Protein AF-A0A258H3V4-F1 (afdb_monomer)

Foldseek 3Di:
DDLVVLLPPVVVVVVLVVVLDPPPPPDDPPVLVVQLVVLLVVLVVVLVVQVVVLVVVVVVVVVVLVVQLPDDDPDPVVSVVSPVVSVVVVVVCVVVSVVSNVVSVVVSLVSSLVSLVVSDDPPCPPVNVSVVVSSVVVVSSD

Radius of gyration: 22.15 Å; Cα contacts (8 Å, |Δi|>4): 47; chains: 1; bounding box: 48×32×68 Å

pLDDT: mean 72.15, std 18.41, range [33.69, 96.44]

Sequence (142 aa):
MNPMTDMFDFNKSFEQFSKMMPDFANATPLKAFTDMQAKYREVAVEALNKNVELTTAWMRDAAKDATTLMTAETQPTAYAKKAGELAQATMQDIPARLMAYAEVAKKAQTQMIDTVVALAPKAVEEATEATTKAVKAAKKAA

Solvent-accessible surface area (backbone atoms only — not comparable to full-atom values): 8121 Å² total; per-residue (Å²): 132,65,57,76,64,53,51,70,40,61,68,62,53,48,55,52,49,65,72,54,58,72,80,64,91,81,66,79,59,71,62,61,56,50,52,51,51,53,48,49,52,51,41,50,52,52,40,48,53,51,52,52,52,53,52,51,52,51,54,52,49,53,52,51,52,51,51,59,67,68,54,88,60,98,44,73,67,58,46,54,49,52,55,49,53,49,52,52,51,52,64,64,43,49,62,57,56,52,48,54,56,51,48,45,53,50,50,42,53,49,56,51,50,56,46,48,63,68,68,41,59,100,84,45,66,69,63,48,49,53,51,51,50,40,53,54,50,57,62,72,44,83

Structure (mmCIF, N/CA/C/O backbone):
data_AF-A0A258H3V4-F1
#
_entry.id   AF-A0A258H3V4-F1
#
loop_
_atom_site.group_PDB
_atom_site.id
_atom_site.type_symbol
_atom_site.label_atom_id
_atom_site.label_alt_id
_atom_site.label_comp_id
_atom_site.label_asym_id
_atom_site.label_entity_id
_atom_site.label_seq_id
_atom_site.pdbx_PDB_ins_code
_atom_site.Cartn_x
_atom_site.Cartn_y
_atom_site.Cartn_z
_atom_site.occupancy
_atom_site.B_iso_or_equiv
_atom_site.auth_seq_id
_atom_site.auth_comp_id
_atom_site.auth_asym_id
_atom_site.auth_atom_id
_atom_site.pdbx_PDB_model_num
ATOM 1 N N . MET A 1 1 ? -1.847 22.260 -8.021 1.00 41.12 1 MET A N 1
ATOM 2 C CA . MET A 1 1 ? -2.731 21.207 -8.568 1.00 41.12 1 MET A CA 1
ATOM 3 C C . MET A 1 1 ? -2.702 20.050 -7.590 1.00 41.12 1 MET A C 1
ATOM 5 O O . MET A 1 1 ? -1.626 19.761 -7.081 1.00 41.12 1 MET A O 1
ATOM 9 N N . ASN A 1 2 ? -3.866 19.510 -7.228 1.00 39.25 2 ASN A N 1
ATOM 10 C CA . ASN A 1 2 ? -3.979 18.472 -6.206 1.00 39.25 2 ASN A CA 1
ATOM 11 C C . ASN A 1 2 ? -3.713 17.108 -6.876 1.00 39.25 2 ASN A C 1
ATOM 13 O O . ASN A 1 2 ? -4.500 16.730 -7.741 1.00 39.25 2 ASN A O 1
ATOM 17 N N . PRO A 1 3 ? -2.626 16.392 -6.540 1.00 52.88 3 PRO A N 1
ATOM 18 C CA . PRO A 1 3 ? -2.218 15.174 -7.253 1.00 52.88 3 PRO A CA 1
ATOM 19 C C . PRO A 1 3 ? -3.286 14.068 -7.221 1.00 52.88 3 PRO A C 1
ATOM 21 O O . PRO A 1 3 ? -3.407 13.302 -8.168 1.00 52.88 3 PRO A O 1
ATOM 24 N N . MET A 1 4 ? -4.146 14.054 -6.195 1.00 39.22 4 MET A N 1
ATOM 25 C CA . MET A 1 4 ? -5.255 13.101 -6.086 1.00 39.22 4 MET A CA 1
ATOM 26 C C . MET A 1 4 ? -6.317 13.230 -7.187 1.00 39.22 4 MET A C 1
ATOM 28 O O . MET A 1 4 ? -6.922 12.226 -7.535 1.00 39.22 4 MET A O 1
ATOM 32 N N . THR A 1 5 ? -6.585 14.422 -7.730 1.00 51.28 5 THR A N 1
ATOM 33 C CA . THR A 1 5 ? -7.618 14.588 -8.773 1.00 51.28 5 THR A CA 1
ATOM 34 C C . THR A 1 5 ? -7.113 14.217 -10.163 1.00 51.28 5 THR A C 1
ATOM 36 O O . THR A 1 5 ? -7.892 13.733 -10.977 1.00 51.28 5 THR A O 1
ATOM 39 N N . ASP A 1 6 ? -5.820 14.409 -10.431 1.00 52.94 6 ASP A N 1
ATOM 40 C CA . ASP A 1 6 ? -5.206 14.015 -11.704 1.00 52.94 6 ASP A CA 1
ATOM 41 C C . ASP A 1 6 ? -5.089 12.478 -11.833 1.00 52.94 6 ASP A C 1
ATOM 43 O O . ASP A 1 6 ? -5.164 11.962 -12.946 1.00 52.94 6 ASP A O 1
ATOM 47 N N . MET A 1 7 ? -5.010 11.747 -10.709 1.00 42.81 7 MET A N 1
ATOM 48 C CA . MET A 1 7 ? -4.946 10.275 -10.649 1.00 42.81 7 MET A CA 1
ATOM 49 C C . MET A 1 7 ? -6.200 9.563 -11.201 1.00 42.81 7 MET A C 1
ATOM 51 O O . MET A 1 7 ? -6.119 8.412 -11.627 1.00 42.81 7 MET A O 1
ATOM 55 N N . PHE A 1 8 ? -7.362 10.230 -11.201 1.00 47.34 8 PHE A N 1
ATOM 56 C CA . PHE A 1 8 ? -8.647 9.651 -11.628 1.00 47.34 8 PHE A CA 1
ATOM 57 C C . PHE A 1 8 ? -9.150 10.170 -12.989 1.00 47.34 8 PHE A C 1
ATOM 59 O O . PHE A 1 8 ? -10.201 9.726 -13.456 1.00 47.34 8 PHE A O 1
ATOM 66 N N . ASP A 1 9 ? -8.425 11.081 -13.651 1.00 61.28 9 ASP A N 1
ATOM 67 C CA . ASP A 1 9 ? -8.811 11.612 -14.967 1.00 61.28 9 ASP A CA 1
ATOM 68 C C . ASP A 1 9 ? -8.368 10.671 -16.099 1.00 61.28 9 ASP A C 1
ATOM 70 O O . ASP A 1 9 ? -7.349 10.853 -16.770 1.00 61.28 9 ASP A O 1
ATOM 74 N N . PHE A 1 10 ? -9.179 9.635 -16.301 1.00 52.84 10 PHE A N 1
ATOM 75 C CA . PHE A 1 10 ? -8.916 8.546 -17.237 1.00 52.84 10 PHE A CA 1
ATOM 76 C C . PHE A 1 10 ? -8.747 9.015 -18.693 1.00 52.84 10 PHE A C 1
ATOM 78 O O . PHE A 1 10 ? -7.948 8.443 -19.434 1.00 52.84 10 PHE A O 1
ATOM 85 N N . ASN A 1 11 ? -9.450 10.079 -19.105 1.00 55.38 11 ASN A N 1
ATOM 86 C CA . ASN A 1 11 ? -9.338 10.634 -20.459 1.00 55.38 11 ASN A CA 1
ATOM 87 C C . A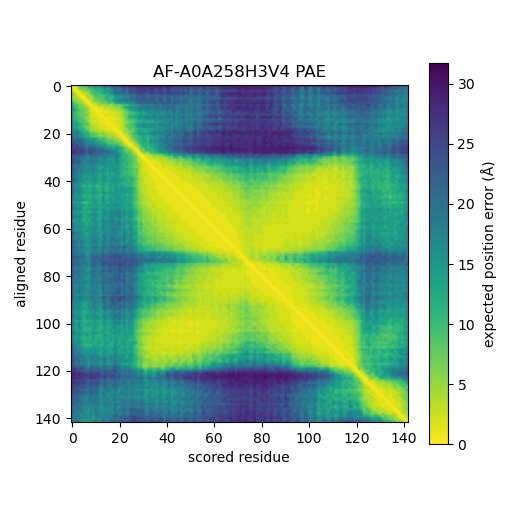SN A 1 11 ? -7.973 11.289 -20.677 1.00 55.38 11 ASN A C 1
ATOM 89 O O . ASN A 1 11 ? -7.320 11.057 -21.696 1.00 55.38 11 ASN A O 1
ATOM 93 N N . LYS A 1 12 ? -7.503 12.056 -19.693 1.00 62.06 12 LYS A N 1
ATOM 94 C CA . LYS A 1 12 ? -6.184 12.689 -19.730 1.00 62.06 12 LYS A CA 1
ATOM 95 C C . LYS A 1 12 ? -5.059 11.655 -19.656 1.00 62.06 12 LYS A C 1
ATOM 97 O O . LYS A 1 12 ? -4.079 11.769 -20.395 1.00 62.06 12 LYS A O 1
ATOM 102 N N . SER A 1 13 ? -5.212 10.615 -18.833 1.00 56.28 13 SER A N 1
ATOM 103 C CA . SER A 1 13 ? -4.279 9.481 -18.789 1.00 56.28 13 SER A CA 1
ATOM 104 C C . SER A 1 13 ? -4.218 8.738 -20.128 1.00 56.28 13 SER A C 1
ATOM 106 O O . SER A 1 13 ? -3.129 8.388 -20.583 1.00 56.28 13 SER A O 1
ATOM 108 N N . PHE A 1 14 ? -5.359 8.545 -20.796 1.00 53.47 14 PHE A N 1
ATOM 109 C CA . PHE A 1 14 ? -5.437 7.871 -22.093 1.00 53.47 14 PHE A CA 1
ATOM 110 C C . PHE A 1 14 ? -4.791 8.685 -23.224 1.00 53.47 14 PHE A C 1
ATOM 112 O O . PHE A 1 14 ? -3.990 8.148 -23.990 1.00 53.47 14 PHE A O 1
ATOM 119 N N . GLU A 1 15 ? -5.053 9.993 -23.301 1.00 62.97 15 GLU A N 1
ATOM 120 C CA . GLU A 1 15 ? -4.398 10.870 -24.282 1.00 62.97 15 GLU A CA 1
ATOM 121 C C . GLU A 1 15 ? -2.877 10.923 -24.095 1.00 62.97 15 GLU A C 1
ATOM 123 O O . GLU A 1 15 ? -2.118 10.903 -25.069 1.00 62.97 15 GLU A O 1
ATOM 128 N N . GLN A 1 16 ? -2.412 10.984 -22.844 1.00 55.88 16 GLN A N 1
ATOM 129 C CA . GLN A 1 16 ? -0.983 10.967 -22.538 1.00 55.88 16 GLN A CA 1
ATOM 130 C C . GLN A 1 16 ? -0.343 9.623 -22.888 1.00 55.88 16 GLN A C 1
ATOM 132 O O . GLN A 1 16 ? 0.752 9.605 -23.447 1.00 55.88 16 GLN A O 1
ATOM 137 N N . PHE A 1 17 ? -1.029 8.510 -22.620 1.00 53.69 17 PHE A N 1
ATOM 138 C CA . PHE A 1 17 ? -0.579 7.172 -22.997 1.00 53.69 17 PHE A CA 1
ATOM 139 C C . PHE A 1 17 ? -0.476 7.010 -24.520 1.00 53.69 17 PHE A C 1
ATOM 141 O O . PHE A 1 17 ? 0.543 6.538 -25.020 1.00 53.69 17 PHE A O 1
ATOM 148 N N . SER A 1 18 ? -1.474 7.486 -25.270 1.00 59.78 18 SER A N 1
ATOM 149 C CA . SER A 1 18 ? -1.464 7.435 -26.736 1.00 59.78 18 SER A CA 1
ATOM 150 C C . SER A 1 18 ? -0.328 8.259 -27.347 1.00 59.78 18 SER A C 1
ATOM 152 O O . SER A 1 18 ? 0.233 7.852 -28.359 1.00 59.78 18 SER A O 1
ATOM 154 N N . LYS A 1 19 ? 0.032 9.397 -26.741 1.00 57.41 19 LYS A N 1
ATOM 155 C CA . LYS A 1 19 ? 1.182 10.221 -27.163 1.00 57.41 19 LYS A CA 1
ATOM 156 C C . LYS A 1 19 ? 2.532 9.637 -26.746 1.00 57.41 19 LYS A C 1
ATOM 158 O O . LYS A 1 19 ? 3.555 10.020 -27.303 1.00 57.41 19 LYS A O 1
ATOM 163 N N . MET A 1 20 ? 2.540 8.755 -25.750 1.00 51.03 20 MET A N 1
ATOM 164 C CA . MET A 1 20 ? 3.739 8.091 -25.244 1.00 51.03 20 MET A CA 1
ATOM 165 C C . MET A 1 20 ? 4.058 6.782 -25.951 1.00 51.03 20 MET A C 1
ATOM 167 O O . MET A 1 20 ? 5.158 6.278 -25.739 1.00 51.03 20 MET A O 1
ATOM 171 N N . MET A 1 21 ? 3.142 6.222 -26.747 1.00 46.41 21 MET A N 1
ATOM 172 C CA . MET A 1 21 ? 3.437 5.013 -27.508 1.00 46.41 21 MET A CA 1
ATOM 173 C C . MET A 1 21 ? 4.463 5.336 -28.603 1.00 46.41 21 MET A C 1
ATOM 175 O O . MET A 1 21 ? 4.155 6.115 -29.505 1.00 46.41 21 MET A O 1
ATOM 179 N N . PRO A 1 22 ? 5.679 4.761 -28.537 1.00 52.75 22 PRO A N 1
ATOM 180 C CA . PRO A 1 22 ? 6.646 4.873 -29.618 1.00 52.75 22 PRO A CA 1
ATOM 181 C C . PRO A 1 22 ? 6.051 4.341 -30.924 1.00 52.75 22 PRO A C 1
ATOM 183 O O . PRO A 1 22 ? 5.300 3.364 -30.910 1.00 52.75 22 PRO A O 1
ATOM 186 N N . ASP A 1 23 ? 6.422 4.942 -32.054 1.00 54.81 23 ASP A N 1
ATOM 1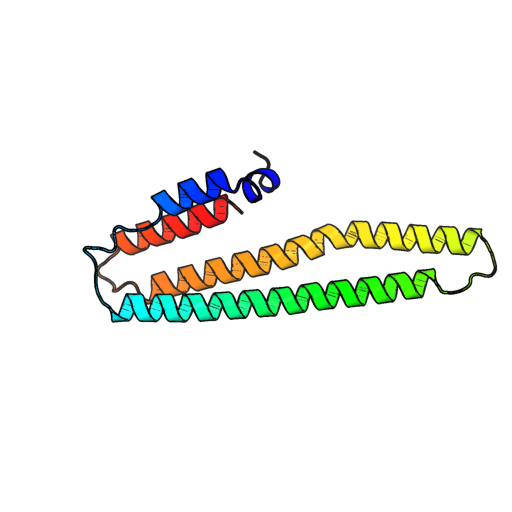87 C CA . ASP A 1 23 ? 6.114 4.389 -33.373 1.00 54.81 23 ASP A CA 1
ATOM 188 C C . ASP A 1 23 ? 6.951 3.117 -33.603 1.00 54.81 23 ASP A C 1
ATOM 190 O O . ASP A 1 23 ? 8.077 3.137 -34.106 1.00 54.81 23 ASP A O 1
ATOM 194 N N . PHE A 1 24 ? 6.410 1.9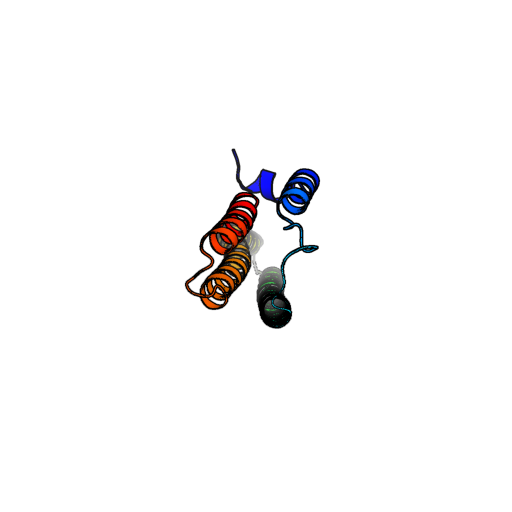91 -33.135 1.00 48.31 24 PHE A N 1
ATOM 195 C CA . PHE A 1 24 ? 7.065 0.683 -33.129 1.00 48.31 24 PHE A CA 1
ATOM 196 C C . PHE A 1 24 ? 7.253 0.078 -34.526 1.00 48.31 24 PHE A C 1
ATOM 198 O O . PHE A 1 24 ? 7.899 -0.962 -34.642 1.00 48.31 24 PHE A O 1
ATOM 205 N N . ALA A 1 25 ? 6.731 0.705 -35.584 1.00 48.81 25 ALA A N 1
ATOM 206 C CA . ALA A 1 25 ? 6.837 0.184 -36.943 1.00 48.81 25 ALA A CA 1
ATOM 207 C C . ALA A 1 25 ? 8.285 0.153 -37.477 1.00 48.81 25 ALA A C 1
ATOM 209 O O . ALA A 1 25 ? 8.576 -0.641 -38.368 1.00 48.81 25 ALA A O 1
ATOM 210 N N . ASN A 1 26 ? 9.199 0.963 -36.919 1.00 53.56 26 ASN A N 1
ATOM 211 C CA . ASN A 1 26 ? 10.560 1.141 -37.451 1.00 53.56 26 ASN A CA 1
ATOM 212 C C . ASN A 1 26 ? 11.711 0.714 -36.523 1.00 53.56 26 ASN A C 1
ATOM 214 O O . ASN A 1 26 ? 12.874 0.842 -36.904 1.00 53.56 26 ASN A O 1
ATOM 218 N N . ALA A 1 27 ? 11.443 0.199 -35.321 1.00 50.38 27 ALA A N 1
ATOM 219 C CA . ALA A 1 27 ? 12.498 -0.155 -34.371 1.00 50.38 27 ALA A CA 1
ATOM 220 C C . ALA A 1 27 ? 12.472 -1.646 -34.046 1.00 50.38 27 ALA A C 1
ATOM 222 O O . ALA A 1 27 ? 11.462 -2.184 -33.599 1.00 50.38 27 ALA A O 1
ATOM 223 N N . THR A 1 28 ? 13.596 -2.339 -34.213 1.00 56.97 28 THR A N 1
ATOM 224 C CA . THR A 1 28 ? 13.738 -3.689 -33.666 1.00 56.97 28 THR A CA 1
ATOM 225 C C . THR A 1 28 ? 15.174 -3.943 -33.220 1.00 56.97 28 THR A C 1
ATOM 227 O O . THR A 1 28 ? 16.118 -3.790 -33.990 1.00 56.97 28 THR A O 1
ATOM 230 N N . PRO A 1 29 ? 15.332 -4.370 -31.959 1.00 58.59 29 PRO A N 1
ATOM 231 C CA . PRO A 1 29 ? 15.769 -5.738 -31.707 1.00 58.59 29 PRO A CA 1
ATOM 232 C C . PRO A 1 29 ? 14.630 -6.510 -31.030 1.00 58.59 29 PRO A C 1
ATOM 234 O O . PRO A 1 29 ? 14.251 -6.209 -29.899 1.00 58.59 29 PRO A O 1
ATOM 237 N N . LEU A 1 30 ? 14.095 -7.534 -31.703 1.00 59.03 30 LEU A N 1
ATOM 238 C CA . LEU A 1 30 ? 12.912 -8.306 -31.287 1.00 59.03 30 LEU A CA 1
ATOM 239 C C . LEU A 1 30 ? 13.110 -8.878 -29.881 1.00 59.03 30 LEU A C 1
ATOM 241 O O . LEU A 1 30 ? 12.165 -8.983 -29.104 1.00 59.03 30 LEU A O 1
ATOM 245 N N . LYS A 1 31 ? 14.367 -9.175 -29.537 1.00 58.16 31 LYS A N 1
ATOM 246 C CA . LYS A 1 31 ? 14.791 -9.640 -28.222 1.00 58.16 31 LYS A CA 1
ATOM 247 C C . LYS A 1 31 ? 14.631 -8.583 -27.123 1.00 58.16 31 LYS A C 1
ATOM 249 O O . LYS A 1 31 ? 14.031 -8.902 -26.111 1.00 58.16 31 LYS A O 1
ATOM 254 N N . ALA A 1 32 ? 15.080 -7.339 -27.3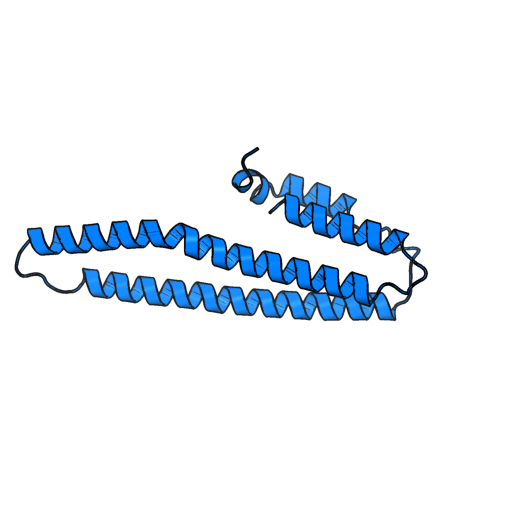14 1.00 62.47 32 ALA A N 1
ATOM 255 C CA . ALA A 1 32 ? 14.914 -6.280 -26.308 1.00 62.47 32 ALA A CA 1
ATOM 256 C C . ALA A 1 32 ? 13.429 -5.970 -26.053 1.00 62.47 32 ALA A C 1
ATOM 258 O O . ALA A 1 32 ? 13.014 -5.770 -24.914 1.00 62.47 32 ALA A O 1
ATOM 259 N N . PHE A 1 33 ? 12.610 -6.014 -27.108 1.00 64.62 33 PHE A N 1
ATOM 260 C CA . PHE A 1 33 ? 11.158 -5.888 -26.996 1.00 64.62 33 PHE A CA 1
ATOM 261 C C . PHE A 1 33 ? 10.524 -7.075 -26.254 1.00 64.62 33 PHE A C 1
ATOM 263 O O . PHE A 1 33 ? 9.700 -6.879 -25.362 1.00 64.62 33 PHE A O 1
ATOM 270 N N . THR A 1 34 ? 10.943 -8.302 -26.572 1.00 68.56 34 THR A N 1
ATOM 271 C CA . THR A 1 34 ? 10.476 -9.520 -25.890 1.00 68.56 34 THR A CA 1
ATOM 272 C C . THR A 1 34 ? 10.882 -9.526 -24.413 1.00 68.56 34 THR A C 1
ATOM 274 O O . THR A 1 34 ? 10.058 -9.854 -23.559 1.00 68.56 34 THR A O 1
ATOM 277 N N . ASP A 1 35 ? 12.108 -9.102 -24.101 1.00 68.62 35 ASP A N 1
ATOM 278 C CA . ASP A 1 35 ? 12.652 -9.014 -22.743 1.00 68.62 35 ASP A CA 1
ATOM 279 C C . ASP A 1 35 ? 11.918 -7.929 -21.931 1.00 68.62 35 ASP A C 1
ATOM 281 O O . ASP A 1 35 ? 11.504 -8.173 -20.797 1.00 68.62 35 ASP A O 1
ATOM 285 N N . MET A 1 36 ? 11.647 -6.762 -22.529 1.00 69.81 36 MET A N 1
ATOM 286 C CA . MET A 1 36 ? 10.843 -5.702 -21.908 1.00 69.81 36 MET A CA 1
ATOM 287 C C . MET A 1 36 ? 9.395 -6.150 -21.662 1.00 69.81 36 MET A C 1
ATOM 289 O O . MET A 1 36 ? 8.846 -5.883 -20.596 1.00 69.81 36 MET A O 1
ATOM 293 N N . GLN A 1 37 ? 8.773 -6.875 -22.599 1.00 73.38 37 GLN A N 1
ATOM 294 C CA . GLN A 1 37 ? 7.445 -7.455 -22.381 1.00 73.38 37 GLN A CA 1
ATOM 295 C C . GLN A 1 37 ? 7.438 -8.514 -21.273 1.00 73.38 37 GLN A C 1
ATOM 297 O O . GLN A 1 37 ? 6.499 -8.568 -20.477 1.00 73.38 37 GLN A O 1
ATOM 302 N N . ALA A 1 38 ? 8.452 -9.381 -21.229 1.00 78.25 38 ALA A N 1
ATOM 303 C CA . ALA A 1 38 ? 8.582 -10.386 -20.181 1.00 78.25 38 ALA A CA 1
ATOM 304 C C . ALA A 1 38 ? 8.715 -9.716 -18.811 1.00 78.25 38 ALA A C 1
ATOM 306 O O . ALA A 1 38 ? 7.991 -10.082 -17.883 1.00 78.25 38 ALA A O 1
ATOM 307 N N . LYS A 1 39 ? 9.542 -8.669 -18.717 1.00 81.56 39 LYS A N 1
ATOM 308 C CA . LYS A 1 39 ? 9.681 -7.896 -17.487 1.00 81.56 39 LYS A CA 1
ATOM 309 C C . LYS A 1 39 ? 8.416 -7.131 -17.127 1.00 81.56 39 LYS A C 1
ATOM 311 O O . LYS A 1 39 ? 8.057 -7.084 -15.955 1.00 81.56 39 LYS A O 1
ATOM 316 N N . TYR A 1 40 ? 7.699 -6.603 -18.120 1.00 77.62 40 TYR A N 1
ATOM 317 C CA . TYR A 1 40 ? 6.420 -5.949 -17.882 1.00 77.62 40 TYR A CA 1
ATOM 318 C C . TYR A 1 40 ? 5.434 -6.893 -17.190 1.00 77.62 40 TYR A C 1
ATOM 320 O O . TYR A 1 40 ? 4.839 -6.543 -16.171 1.00 77.62 40 TYR A O 1
ATOM 328 N N . ARG A 1 41 ? 5.308 -8.116 -17.720 1.00 82.94 41 ARG A N 1
ATOM 329 C CA . ARG A 1 41 ? 4.459 -9.160 -17.136 1.00 82.94 41 ARG A CA 1
ATOM 330 C C . ARG A 1 41 ? 4.904 -9.530 -15.722 1.00 82.94 41 ARG A C 1
ATOM 332 O O . ARG A 1 41 ? 4.057 -9.634 -14.846 1.00 82.94 41 ARG A O 1
ATOM 339 N N . GLU A 1 42 ? 6.205 -9.690 -15.490 1.00 88.12 42 GLU A N 1
ATOM 340 C CA . GLU A 1 42 ? 6.755 -10.003 -14.164 1.00 88.12 42 GLU A CA 1
ATOM 341 C C . GLU A 1 42 ? 6.411 -8.918 -13.132 1.00 88.12 42 GLU A C 1
ATOM 343 O O . GLU A 1 42 ? 5.836 -9.221 -12.089 1.00 88.12 42 GLU A O 1
ATOM 348 N N . VAL A 1 43 ? 6.693 -7.651 -13.448 1.00 85.94 43 VAL A N 1
ATOM 349 C CA . VAL A 1 43 ? 6.423 -6.515 -12.554 1.00 85.94 43 VAL A CA 1
ATOM 350 C C . VAL A 1 43 ? 4.920 -6.342 -12.319 1.00 85.94 43 VAL A C 1
ATOM 352 O O . VAL A 1 43 ? 4.502 -6.062 -11.197 1.00 85.94 43 VAL A O 1
ATOM 355 N N . ALA A 1 44 ? 4.089 -6.544 -13.347 1.00 82.38 44 ALA A N 1
ATOM 356 C CA . ALA A 1 44 ? 2.636 -6.496 -13.206 1.00 82.38 44 ALA A CA 1
ATOM 357 C C . ALA A 1 44 ? 2.115 -7.593 -12.263 1.00 82.38 44 ALA A C 1
ATOM 359 O O . ALA A 1 44 ? 1.277 -7.316 -11.405 1.00 82.38 44 ALA A O 1
ATOM 360 N N . VAL A 1 45 ? 2.633 -8.820 -12.380 1.00 92.00 45 VAL A N 1
ATOM 361 C CA . VAL A 1 45 ? 2.280 -9.930 -11.482 1.00 92.00 45 VAL A CA 1
ATOM 362 C C . VAL A 1 45 ? 2.781 -9.671 -10.057 1.00 92.00 45 VAL A C 1
ATOM 364 O O . VAL A 1 45 ? 2.036 -9.911 -9.107 1.00 92.00 45 VAL A O 1
ATOM 367 N N . GLU A 1 46 ? 3.996 -9.140 -9.877 1.00 90.81 46 GLU A N 1
ATOM 368 C CA . GLU A 1 46 ? 4.514 -8.766 -8.552 1.00 90.81 46 GLU A CA 1
ATOM 369 C C . GLU A 1 46 ? 3.624 -7.701 -7.893 1.00 90.81 46 GLU A C 1
ATOM 371 O O . GLU A 1 46 ? 3.191 -7.874 -6.752 1.00 90.81 46 GLU A O 1
ATOM 376 N N . ALA A 1 47 ? 3.296 -6.632 -8.624 1.00 87.88 47 ALA A N 1
ATOM 377 C CA . ALA A 1 47 ? 2.427 -5.566 -8.140 1.00 87.88 47 ALA A CA 1
ATOM 378 C C . ALA A 1 47 ? 1.020 -6.081 -7.797 1.00 87.88 47 ALA A C 1
ATOM 380 O O . ALA A 1 47 ? 0.469 -5.723 -6.756 1.00 87.88 47 ALA A O 1
ATOM 381 N N . LEU A 1 48 ? 0.457 -6.967 -8.628 1.00 90.62 48 LEU A N 1
ATOM 382 C CA . LEU A 1 48 ? -0.832 -7.603 -8.361 1.00 90.62 48 LEU A CA 1
ATOM 383 C C . LEU A 1 48 ? -0.796 -8.412 -7.061 1.00 90.62 48 LEU A C 1
ATOM 385 O O . LEU A 1 48 ? -1.659 -8.226 -6.205 1.00 90.62 48 LEU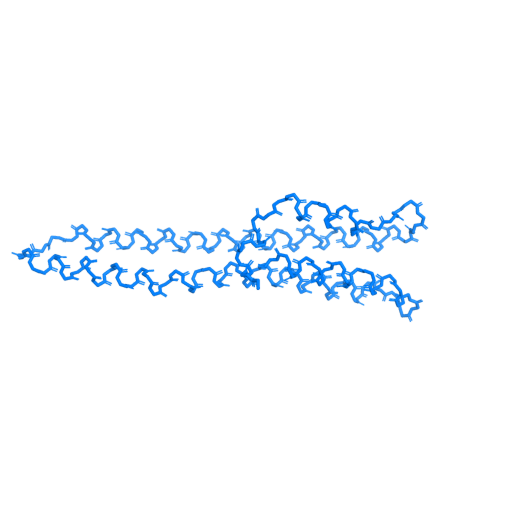 A O 1
ATOM 389 N N . ASN A 1 49 ? 0.219 -9.258 -6.878 1.00 94.31 49 ASN A N 1
ATOM 390 C CA . ASN A 1 49 ? 0.374 -10.050 -5.659 1.00 94.31 49 ASN A CA 1
ATOM 391 C C . ASN A 1 49 ? 0.514 -9.155 -4.421 1.00 94.31 49 ASN A C 1
ATOM 393 O O . ASN A 1 49 ? -0.132 -9.409 -3.405 1.00 94.31 49 ASN A O 1
ATOM 397 N N . LYS A 1 50 ? 1.275 -8.056 -4.510 1.00 94.81 50 LYS A N 1
ATOM 398 C CA . LYS A 1 50 ? 1.372 -7.081 -3.413 1.00 94.81 50 LYS A CA 1
ATOM 399 C C . LYS A 1 50 ? 0.050 -6.381 -3.115 1.00 94.81 50 LYS A C 1
ATOM 401 O O . LYS A 1 50 ? -0.296 -6.232 -1.947 1.00 94.81 50 LYS A O 1
ATOM 406 N N . ASN A 1 51 ? -0.743 -6.037 -4.125 1.00 86.81 51 ASN A N 1
ATOM 407 C CA . ASN A 1 51 ? -2.081 -5.482 -3.906 1.00 86.81 51 ASN A CA 1
ATOM 408 C C . ASN A 1 51 ? -3.031 -6.489 -3.238 1.00 86.81 51 ASN A C 1
ATOM 410 O O . ASN A 1 51 ? -3.837 -6.100 -2.388 1.00 86.81 51 ASN A O 1
ATOM 414 N N . VAL A 1 52 ? -2.926 -7.778 -3.579 1.00 95.31 52 VAL A N 1
ATOM 415 C CA . VAL A 1 52 ? -3.676 -8.854 -2.909 1.00 95.31 52 VAL A CA 1
ATOM 416 C C . VAL A 1 52 ? -3.258 -8.975 -1.442 1.00 95.31 52 VAL A C 1
ATOM 418 O O . VAL A 1 52 ? -4.129 -9.042 -0.572 1.00 95.31 52 VAL A O 1
ATOM 421 N N . GLU A 1 53 ? -1.954 -8.949 -1.147 1.00 95.38 53 GLU A N 1
ATOM 422 C CA . GLU A 1 53 ? -1.434 -8.960 0.228 1.00 95.38 53 GLU A CA 1
ATOM 423 C C . GLU A 1 53 ? -1.976 -7.773 1.044 1.00 95.38 53 GLU A C 1
ATOM 425 O O . GLU A 1 53 ? -2.530 -7.978 2.125 1.00 95.38 53 GLU A O 1
ATOM 430 N N . LEU A 1 54 ? -1.889 -6.548 0.508 1.00 93.88 54 LEU A N 1
ATOM 431 C CA . LEU A 1 54 ? -2.373 -5.329 1.172 1.00 93.88 54 LEU A CA 1
ATOM 432 C C . LEU A 1 54 ? -3.880 -5.375 1.442 1.00 93.88 54 LEU A C 1
ATOM 434 O O . LEU A 1 54 ? -4.330 -5.095 2.553 1.00 93.88 54 LEU A O 1
ATOM 438 N N . THR A 1 55 ? -4.664 -5.790 0.447 1.00 92.19 55 THR A N 1
ATOM 439 C CA . THR A 1 55 ? -6.125 -5.891 0.579 1.00 92.19 55 THR A CA 1
ATOM 440 C C . THR A 1 55 ? -6.508 -6.957 1.601 1.00 92.19 55 THR A C 1
ATOM 442 O O . THR A 1 55 ? -7.401 -6.751 2.421 1.00 92.19 55 THR A O 1
ATOM 445 N N . THR A 1 56 ? -5.794 -8.084 1.610 1.00 96.44 56 THR A N 1
ATOM 446 C CA . THR A 1 56 ? -5.992 -9.140 2.607 1.00 96.44 56 THR A CA 1
ATOM 447 C C . THR A 1 56 ? -5.678 -8.640 4.015 1.00 96.44 56 THR A C 1
ATOM 449 O O . THR A 1 56 ? -6.422 -8.946 4.946 1.00 96.44 56 THR A O 1
ATOM 452 N N . ALA A 1 57 ? -4.600 -7.870 4.186 1.00 93.69 57 ALA A N 1
ATOM 453 C CA . ALA A 1 57 ? -4.244 -7.279 5.471 1.00 93.69 57 ALA A CA 1
ATOM 454 C C . ALA A 1 57 ? -5.341 -6.327 5.970 1.00 93.69 57 ALA A C 1
ATOM 456 O O . ALA A 1 57 ? -5.827 -6.500 7.086 1.00 93.69 57 ALA A O 1
ATOM 457 N N . TRP A 1 58 ? -5.821 -5.419 5.115 1.00 92.19 58 TRP A N 1
ATOM 458 C CA . TRP A 1 58 ? -6.922 -4.522 5.468 1.00 92.19 58 TRP A CA 1
ATOM 459 C C . TRP A 1 58 ? -8.188 -5.299 5.858 1.00 92.19 58 TRP A C 1
ATOM 461 O O . TRP A 1 58 ? -8.777 -5.027 6.902 1.00 92.19 58 TRP A O 1
ATOM 471 N N . MET A 1 59 ? -8.581 -6.320 5.092 1.00 94.88 59 MET A N 1
ATOM 472 C CA . MET A 1 59 ? -9.754 -7.135 5.434 1.00 94.88 59 MET A CA 1
ATOM 473 C C . MET A 1 59 ? -9.605 -7.852 6.781 1.00 94.88 59 MET A C 1
ATOM 475 O O . MET A 1 59 ? -10.578 -7.974 7.526 1.00 94.88 59 MET A O 1
ATOM 479 N N . ARG A 1 60 ? -8.393 -8.306 7.127 1.00 95.19 60 ARG A N 1
ATOM 480 C CA . ARG A 1 60 ? -8.120 -8.890 8.449 1.00 95.19 60 ARG A CA 1
ATOM 481 C C . ARG A 1 60 ? -8.253 -7.860 9.562 1.00 95.19 60 ARG A C 1
ATOM 483 O O . ARG A 1 60 ? -8.814 -8.191 10.601 1.00 95.19 60 ARG A O 1
ATOM 490 N N . ASP A 1 61 ? -7.757 -6.646 9.361 1.00 92.88 61 ASP A N 1
ATOM 491 C CA . ASP A 1 61 ? -7.878 -5.585 10.362 1.00 92.88 61 ASP A CA 1
ATOM 492 C C . ASP A 1 61 ? -9.337 -5.161 10.540 1.00 92.88 61 ASP A C 1
ATOM 494 O O . ASP A 1 61 ? -9.826 -5.151 11.663 1.00 92.88 61 ASP A O 1
ATOM 498 N N . ALA A 1 62 ? -10.095 -5.005 9.451 1.00 92.44 62 ALA A N 1
ATOM 499 C CA . ALA A 1 62 ? -11.532 -4.738 9.522 1.00 92.44 62 ALA A CA 1
ATOM 500 C C . ALA A 1 62 ? -12.304 -5.836 10.284 1.00 92.44 62 ALA A C 1
ATOM 502 O O . ALA A 1 62 ? -13.234 -5.544 11.035 1.00 92.44 62 ALA A O 1
ATOM 503 N N . ALA A 1 63 ? -11.915 -7.108 10.136 1.00 95.19 63 ALA A N 1
ATOM 504 C CA . ALA A 1 63 ? -12.509 -8.202 10.903 1.00 95.19 63 ALA A CA 1
ATOM 505 C C . ALA A 1 63 ? -12.167 -8.128 12.407 1.00 95.19 63 ALA A C 1
ATOM 507 O O . ALA A 1 63 ? -13.024 -8.416 13.250 1.00 95.19 63 ALA A O 1
ATOM 508 N N . LYS A 1 64 ? -10.942 -7.718 12.767 1.00 94.00 64 LYS A N 1
ATOM 509 C CA . LYS A 1 64 ? -10.556 -7.466 14.171 1.00 94.00 64 LYS A CA 1
ATOM 510 C C . LYS A 1 64 ? -11.328 -6.285 14.758 1.00 94.00 64 LYS A C 1
ATOM 512 O O . LYS A 1 64 ? -11.792 -6.367 15.894 1.00 94.00 64 LYS A O 1
ATOM 517 N N . ASP A 1 65 ? -11.504 -5.226 13.979 1.00 93.81 65 ASP A N 1
ATOM 518 C CA . ASP A 1 65 ? -12.253 -4.028 14.352 1.00 93.81 65 ASP A CA 1
ATOM 519 C C . ASP A 1 65 ? -13.725 -4.372 14.620 1.00 93.81 65 ASP A C 1
ATOM 521 O O . ASP A 1 65 ? -14.280 -4.030 15.666 1.00 93.81 65 ASP A O 1
ATOM 525 N N . ALA A 1 66 ? -14.337 -5.158 13.728 1.00 93.50 66 ALA A N 1
ATOM 526 C CA . ALA A 1 66 ? -15.688 -5.681 13.913 1.00 93.50 66 ALA A CA 1
ATOM 527 C C . ALA A 1 66 ? -15.802 -6.550 15.175 1.00 93.50 66 ALA A C 1
ATOM 529 O O . ALA A 1 66 ? -16.734 -6.381 15.960 1.00 93.50 66 ALA A O 1
ATOM 530 N N . THR A 1 67 ? -14.828 -7.433 15.417 1.00 94.12 67 THR A N 1
ATOM 531 C CA . THR A 1 67 ? -14.788 -8.266 16.631 1.00 94.12 67 THR A CA 1
ATOM 532 C C . THR A 1 67 ? -14.713 -7.398 17.887 1.00 94.12 67 THR A C 1
ATOM 534 O O . THR A 1 67 ? -15.458 -7.623 18.838 1.00 94.12 67 THR A O 1
ATOM 537 N N . THR A 1 68 ? -13.871 -6.361 17.869 1.00 91.19 68 THR A N 1
ATOM 538 C CA . THR A 1 68 ? -13.748 -5.386 18.958 1.00 91.19 68 THR A CA 1
ATOM 539 C C . THR A 1 68 ? -15.089 -4.726 19.256 1.00 91.19 68 THR A C 1
ATOM 541 O O . THR A 1 68 ? -15.492 -4.676 20.417 1.00 91.19 68 THR A O 1
ATOM 544 N N . LEU A 1 69 ? -15.822 -4.278 18.232 1.00 92.12 69 LEU A N 1
ATOM 545 C CA . LEU A 1 69 ? -17.151 -3.683 18.405 1.00 92.12 69 LEU A CA 1
ATOM 546 C C . LEU A 1 69 ? -18.176 -4.675 18.962 1.00 92.12 69 LEU A C 1
ATOM 548 O O . LEU A 1 69 ? -18.962 -4.298 19.826 1.00 92.12 69 LEU A O 1
ATOM 552 N N . MET A 1 70 ? -18.145 -5.934 18.525 1.00 91.81 70 MET A N 1
ATOM 553 C CA . MET A 1 70 ? -19.083 -6.970 18.974 1.00 91.81 70 MET A CA 1
ATOM 554 C C . MET A 1 70 ? -18.880 -7.410 20.431 1.00 91.81 70 MET A C 1
ATOM 556 O O . MET A 1 70 ? -19.793 -7.990 21.019 1.00 91.81 70 MET A O 1
ATOM 560 N N . THR A 1 71 ? -17.718 -7.142 21.033 1.00 90.88 71 THR A N 1
ATOM 561 C CA . THR A 1 71 ? -17.471 -7.442 22.450 1.00 90.88 71 THR A CA 1
ATOM 562 C C . THR A 1 71 ? -18.467 -6.699 23.344 1.00 90.88 71 THR A C 1
ATOM 564 O O . THR A 1 71 ? -18.586 -5.473 23.273 1.00 90.88 71 THR A O 1
ATOM 567 N N . ALA A 1 72 ? -19.177 -7.450 24.191 1.00 90.19 72 ALA A N 1
ATOM 568 C CA . ALA A 1 72 ? -20.159 -6.903 25.118 1.00 90.19 72 ALA A CA 1
ATOM 569 C C . ALA A 1 72 ? -19.486 -6.019 26.175 1.00 90.19 72 ALA A C 1
ATOM 571 O O . ALA A 1 72 ? -18.522 -6.430 26.817 1.00 90.19 72 ALA A O 1
ATOM 572 N N . GLU A 1 73 ? -20.040 -4.828 26.383 1.00 91.06 73 GLU A N 1
ATOM 573 C CA . GLU A 1 73 ? -19.596 -3.899 27.419 1.00 91.06 73 GLU A CA 1
ATOM 574 C C . GLU A 1 73 ? -20.632 -3.826 28.537 1.00 91.06 73 GLU A C 1
ATOM 576 O O . GLU A 1 73 ? -21.839 -3.864 28.294 1.00 91.06 73 GLU A O 1
ATOM 581 N N . THR A 1 74 ? -20.168 -3.678 29.775 1.00 88.31 74 THR A N 1
ATOM 582 C CA . THR A 1 74 ? -21.049 -3.599 30.950 1.00 88.31 74 THR A CA 1
ATOM 583 C C . THR A 1 74 ? -21.771 -2.257 31.065 1.00 88.31 74 THR A C 1
ATOM 585 O O . THR A 1 74 ? -22.779 -2.166 31.764 1.00 88.31 74 THR A O 1
ATOM 588 N N . GLN A 1 75 ? -21.274 -1.211 30.390 1.00 91.81 75 GLN A N 1
ATOM 589 C CA . GLN A 1 75 ? -21.839 0.139 30.424 1.00 91.81 75 GLN A CA 1
ATOM 590 C C . GLN A 1 75 ? -21.860 0.789 29.026 1.00 91.81 75 GLN A C 1
ATOM 592 O O . GLN A 1 75 ? -20.883 0.662 28.282 1.00 91.81 75 GLN A O 1
ATOM 597 N N . PRO A 1 76 ? -22.904 1.572 28.680 1.00 88.69 76 PRO A N 1
ATOM 598 C CA . PRO A 1 76 ? -22.982 2.289 27.399 1.00 88.69 76 PRO A CA 1
ATOM 599 C C . PRO A 1 76 ? -21.809 3.246 27.141 1.00 88.69 76 PRO A C 1
ATOM 601 O O . PRO A 1 76 ? -21.369 3.411 26.005 1.00 88.69 76 PRO A O 1
ATOM 604 N N . THR A 1 77 ? -21.272 3.862 28.196 1.00 92.88 77 THR A N 1
ATOM 605 C CA . THR A 1 77 ? -20.118 4.772 28.131 1.00 92.88 77 THR A CA 1
ATOM 606 C C . THR A 1 77 ? -18.836 4.055 27.705 1.00 92.88 77 THR A C 1
ATOM 608 O O . THR A 1 77 ? -18.060 4.611 26.930 1.00 92.88 77 THR A O 1
ATOM 611 N N . ALA A 1 78 ? -18.633 2.810 28.150 1.00 91.25 78 ALA A N 1
ATOM 612 C CA . ALA A 1 78 ? -17.499 1.983 27.741 1.00 91.25 78 ALA A CA 1
ATOM 613 C C . ALA A 1 78 ? -17.591 1.601 26.255 1.00 91.25 78 ALA A C 1
ATOM 615 O O . ALA A 1 78 ? -16.605 1.716 25.528 1.00 91.25 78 ALA A O 1
ATOM 616 N N . TYR A 1 79 ? -18.793 1.261 25.773 1.00 91.31 79 TYR A N 1
ATOM 617 C CA . TYR A 1 79 ? -19.022 1.005 24.349 1.00 91.31 79 TYR A CA 1
ATOM 618 C C . TYR A 1 79 ? -18.763 2.247 23.488 1.00 91.31 79 TYR A C 1
ATOM 620 O O . TYR A 1 79 ? -18.040 2.166 22.496 1.00 91.31 79 TYR A O 1
ATOM 628 N N . ALA A 1 80 ? -19.308 3.406 23.878 1.00 91.00 80 ALA A N 1
ATOM 629 C CA . ALA A 1 80 ? -19.107 4.664 23.157 1.00 91.00 80 ALA A CA 1
ATOM 630 C C . ALA A 1 80 ? -17.622 5.049 23.078 1.00 91.00 80 ALA A C 1
ATOM 632 O O . ALA A 1 80 ? -17.149 5.464 22.020 1.00 91.00 80 ALA A O 1
ATOM 633 N N . LYS A 1 81 ? -16.876 4.852 24.173 1.00 92.62 81 LYS A N 1
ATOM 634 C CA . LYS A 1 81 ? -15.427 5.061 24.211 1.00 92.62 81 LYS A CA 1
ATOM 635 C C . LYS A 1 81 ? -14.704 4.145 23.222 1.00 92.62 81 LYS A C 1
ATOM 637 O O . LYS A 1 81 ? -13.981 4.649 22.372 1.00 92.62 81 LYS A O 1
ATOM 642 N N . LYS A 1 82 ? -14.951 2.834 23.281 1.00 94.06 82 LYS A N 1
ATOM 643 C CA . LYS A 1 82 ? -14.338 1.849 22.375 1.00 94.06 82 LYS A CA 1
ATOM 644 C C . LYS A 1 82 ? -14.628 2.152 20.903 1.00 94.06 82 LYS A C 1
ATOM 646 O O . LYS A 1 82 ? -13.724 2.118 20.075 1.00 94.06 82 LYS A O 1
ATOM 651 N N . ALA A 1 83 ? -15.879 2.469 20.571 1.00 91.12 83 ALA A N 1
ATOM 652 C CA . ALA A 1 83 ? -16.264 2.828 19.208 1.00 91.12 83 ALA A CA 1
ATOM 653 C C . ALA A 1 83 ? -15.569 4.118 18.734 1.00 91.12 83 ALA A C 1
ATOM 655 O O . ALA A 1 83 ? -15.129 4.191 17.587 1.00 91.12 83 ALA A O 1
ATOM 656 N N . GLY A 1 84 ? -15.430 5.115 19.615 1.00 92.00 84 GLY A N 1
ATOM 657 C CA . GLY A 1 84 ? -14.698 6.351 19.329 1.00 92.00 84 GLY A CA 1
ATOM 658 C C . GLY A 1 84 ? -13.197 6.128 19.126 1.00 92.00 84 GLY A C 1
ATOM 659 O O . GLY A 1 84 ? -12.636 6.624 18.151 1.00 92.00 84 GLY A O 1
ATOM 660 N N . GLU A 1 85 ? -12.560 5.338 19.994 1.00 93.56 85 GLU A N 1
ATOM 661 C CA . GLU A 1 85 ? -11.147 4.949 19.869 1.00 93.56 85 GLU A CA 1
ATOM 662 C C . GLU A 1 85 ? -10.892 4.210 18.550 1.00 93.56 85 GLU A C 1
ATOM 664 O O . GLU A 1 85 ? -9.937 4.523 17.839 1.00 93.56 85 GLU A O 1
ATOM 669 N N . LEU A 1 86 ? -11.791 3.298 18.171 1.00 92.62 86 LEU A N 1
ATOM 670 C CA . LEU A 1 86 ? -11.703 2.572 16.909 1.00 92.62 86 LEU A CA 1
ATOM 671 C C . LEU A 1 86 ? -11.863 3.483 15.682 1.00 92.62 86 LEU A C 1
ATOM 673 O O . LEU A 1 86 ? -11.109 3.365 14.713 1.00 92.62 86 LEU A O 1
ATOM 677 N N . ALA A 1 87 ? -12.825 4.410 15.708 1.00 90.62 87 ALA A N 1
ATOM 678 C CA . ALA A 1 87 ? -13.011 5.378 14.629 1.00 90.62 87 ALA A CA 1
ATOM 679 C C . ALA A 1 87 ? -11.769 6.265 14.454 1.00 90.62 87 ALA A C 1
ATOM 681 O O . ALA A 1 87 ? -11.323 6.502 13.330 1.00 90.62 87 ALA A O 1
ATOM 682 N N . GLN A 1 88 ? -11.176 6.707 15.565 1.00 89.81 88 GLN A N 1
ATOM 683 C CA . GLN A 1 88 ? -9.958 7.508 15.549 1.00 89.81 88 GLN A CA 1
ATOM 684 C C . GLN A 1 88 ? -8.757 6.717 15.011 1.00 89.81 88 GLN A C 1
ATOM 686 O O . GLN A 1 88 ? -8.027 7.240 14.169 1.00 89.81 88 GLN A O 1
ATOM 691 N N . ALA A 1 89 ? -8.590 5.456 15.420 1.00 89.81 89 ALA A N 1
ATOM 692 C CA . ALA A 1 89 ? -7.555 4.571 14.884 1.00 89.81 89 ALA A CA 1
ATOM 693 C C . ALA A 1 89 ? -7.723 4.356 13.369 1.00 89.81 89 ALA A C 1
ATOM 695 O O . ALA A 1 89 ? -6.778 4.523 12.602 1.00 89.81 89 ALA A O 1
ATOM 696 N N . THR A 1 90 ? -8.956 4.117 12.909 1.00 84.69 90 THR A N 1
ATOM 697 C CA . THR A 1 90 ? -9.257 3.955 11.476 1.00 84.69 90 THR A CA 1
ATOM 698 C C . THR A 1 90 ? -8.876 5.204 10.675 1.00 84.69 90 THR A C 1
ATOM 700 O O . THR A 1 90 ? -8.300 5.095 9.593 1.00 84.69 90 THR A O 1
ATOM 703 N N . MET A 1 91 ? -9.156 6.404 11.199 1.00 82.81 91 MET A N 1
ATOM 704 C CA . MET A 1 91 ? -8.772 7.663 10.546 1.00 82.81 91 MET A CA 1
ATOM 705 C C . MET A 1 91 ? -7.253 7.856 10.469 1.00 82.81 91 MET A C 1
ATOM 707 O O . MET A 1 91 ? -6.764 8.406 9.482 1.00 82.81 91 MET A O 1
ATOM 711 N N . GLN A 1 92 ? -6.508 7.405 11.479 1.00 83.06 92 GLN A N 1
ATOM 712 C CA . GLN A 1 92 ? -5.044 7.469 11.490 1.00 83.06 92 GLN A CA 1
ATOM 713 C C . GLN A 1 92 ? -4.404 6.472 10.511 1.00 83.06 92 GLN A C 1
ATOM 715 O O . GLN A 1 92 ? -3.359 6.776 9.934 1.00 83.06 92 GLN A O 1
ATOM 720 N N . ASP A 1 93 ? -5.052 5.333 10.264 1.00 83.81 93 ASP A N 1
ATOM 721 C CA . ASP A 1 93 ? -4.530 4.272 9.397 1.00 83.81 93 ASP A CA 1
ATOM 722 C C . ASP A 1 93 ? -4.776 4.505 7.898 1.00 83.81 93 ASP A C 1
ATOM 724 O O . ASP A 1 93 ? -3.995 4.031 7.068 1.00 83.81 93 ASP A O 1
ATOM 728 N N . ILE A 1 94 ? -5.837 5.230 7.513 1.00 80.25 94 ILE A N 1
ATOM 729 C CA . ILE A 1 94 ? -6.178 5.477 6.096 1.00 80.25 94 ILE A CA 1
ATOM 730 C C . ILE A 1 94 ? -4.987 6.044 5.296 1.00 80.25 94 ILE A C 1
ATOM 732 O O . ILE A 1 94 ? -4.681 5.485 4.237 1.00 80.25 94 ILE A O 1
ATOM 736 N N . PRO A 1 95 ? -4.271 7.092 5.760 1.00 80.81 95 PRO A N 1
ATOM 737 C CA . PRO A 1 95 ? -3.099 7.604 5.053 1.00 80.81 95 PRO A CA 1
ATOM 738 C C . PRO A 1 95 ? -2.009 6.547 4.850 1.00 80.81 95 PRO A C 1
ATOM 740 O O . PRO A 1 95 ? -1.465 6.438 3.753 1.00 80.81 95 PRO A O 1
ATOM 743 N N . ALA A 1 96 ? -1.715 5.736 5.871 1.00 79.88 96 ALA A N 1
ATOM 744 C CA . ALA A 1 96 ? -0.703 4.684 5.783 1.00 79.88 96 ALA A CA 1
ATOM 745 C C . ALA A 1 96 ? -1.104 3.589 4.780 1.00 79.88 96 ALA A C 1
ATOM 747 O O . ALA A 1 96 ? -0.278 3.150 3.979 1.00 79.88 96 ALA A O 1
ATOM 748 N N . ARG A 1 97 ? -2.387 3.202 4.757 1.00 83.75 97 ARG A N 1
ATOM 749 C CA . ARG A 1 97 ? -2.926 2.235 3.786 1.00 83.75 97 ARG A CA 1
ATOM 750 C C . ARG A 1 97 ? -2.801 2.753 2.354 1.00 83.75 97 ARG A C 1
ATOM 752 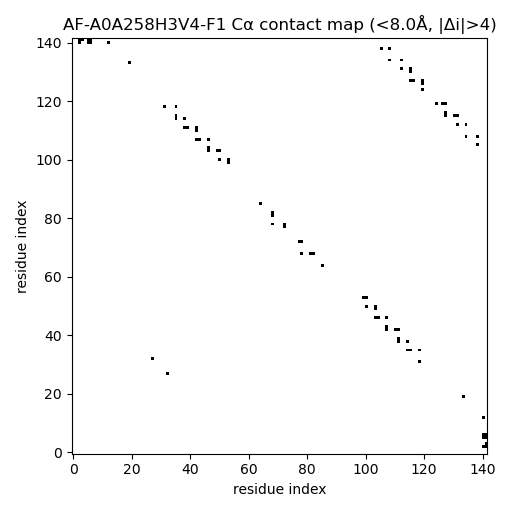O O . ARG A 1 97 ? -2.318 2.028 1.490 1.00 83.75 97 ARG A O 1
ATOM 759 N N . LEU A 1 98 ? -3.166 4.011 2.102 1.00 79.44 98 LEU A N 1
ATOM 760 C CA . LEU A 1 98 ? -3.018 4.635 0.780 1.00 79.44 98 LEU A CA 1
ATOM 761 C C . LEU A 1 98 ? -1.549 4.725 0.346 1.00 79.44 98 LEU A C 1
ATOM 763 O O . LEU A 1 98 ? -1.226 4.400 -0.798 1.00 79.44 98 LEU A O 1
ATOM 767 N N . MET A 1 99 ? -0.654 5.103 1.263 1.00 81.56 99 MET A N 1
ATOM 768 C CA . MET A 1 99 ? 0.786 5.146 0.995 1.00 81.56 99 MET A CA 1
ATOM 769 C C . MET A 1 99 ? 1.343 3.768 0.627 1.00 81.56 99 MET A C 1
ATOM 771 O O . MET A 1 99 ? 2.151 3.681 -0.293 1.00 81.56 99 MET A O 1
ATOM 775 N N . ALA A 1 100 ? 0.866 2.689 1.253 1.00 82.94 100 ALA A N 1
ATOM 776 C CA . ALA A 1 100 ? 1.299 1.334 0.916 1.00 82.94 100 ALA A CA 1
ATOM 777 C C . ALA A 1 100 ? 0.951 0.946 -0.538 1.00 82.94 100 ALA A C 1
ATOM 779 O O . ALA A 1 100 ? 1.796 0.400 -1.249 1.00 82.94 100 ALA A O 1
ATOM 780 N N . TYR A 1 101 ? -0.249 1.285 -1.029 1.00 80.69 101 TYR A N 1
ATOM 781 C CA . TYR A 1 101 ? -0.602 1.079 -2.444 1.00 80.69 101 TYR A CA 1
ATOM 782 C C . TYR A 1 101 ? 0.228 1.973 -3.383 1.00 80.69 101 TYR A C 1
ATOM 784 O O . TYR A 1 101 ? 0.676 1.521 -4.441 1.00 80.69 101 TYR A O 1
ATOM 792 N N . ALA A 1 102 ? 0.492 3.224 -2.989 1.00 81.94 102 ALA A N 1
ATOM 793 C CA . ALA A 1 102 ? 1.344 4.134 -3.755 1.00 81.94 102 ALA A CA 1
ATOM 794 C C . ALA A 1 102 ? 2.798 3.630 -3.855 1.00 81.94 102 ALA A C 1
ATOM 796 O O . ALA A 1 102 ? 3.436 3.764 -4.902 1.00 81.94 102 ALA A O 1
ATOM 797 N N . GLU A 1 103 ? 3.327 3.004 -2.802 1.00 80.62 103 GLU A N 1
ATOM 798 C CA . GLU A 1 103 ? 4.653 2.381 -2.806 1.00 80.62 103 GLU A CA 1
ATOM 799 C C . GLU A 1 103 ? 4.740 1.193 -3.768 1.00 80.62 103 GLU A C 1
ATOM 801 O O . GLU A 1 103 ? 5.738 1.076 -4.483 1.00 80.62 103 GLU A O 1
ATOM 806 N N . VAL A 1 104 ? 3.695 0.361 -3.861 1.00 83.81 104 VAL A N 1
ATOM 807 C CA . VAL A 1 104 ? 3.622 -0.731 -4.851 1.00 83.81 104 VAL A CA 1
ATOM 808 C C . VAL A 1 104 ? 3.692 -0.173 -6.273 1.00 83.81 104 VAL A C 1
ATOM 810 O O . VAL A 1 104 ? 4.508 -0.630 -7.077 1.00 83.81 104 VAL A O 1
ATOM 813 N N . ALA A 1 105 ? 2.903 0.862 -6.573 1.00 79.56 105 ALA A N 1
ATOM 814 C CA . ALA A 1 105 ? 2.920 1.515 -7.881 1.00 79.56 105 ALA A CA 1
ATOM 815 C C . ALA A 1 105 ? 4.292 2.136 -8.195 1.00 79.56 105 ALA A C 1
ATOM 817 O O . ALA A 1 105 ? 4.842 1.935 -9.280 1.00 79.56 105 ALA A O 1
ATOM 818 N N . LYS A 1 106 ? 4.890 2.844 -7.229 1.00 78.25 106 LYS A N 1
ATOM 819 C CA . LYS A 1 106 ? 6.221 3.446 -7.371 1.00 78.25 106 LYS A CA 1
ATOM 820 C C . LYS A 1 106 ? 7.297 2.387 -7.603 1.00 78.25 106 LYS A C 1
ATOM 822 O O . LYS A 1 106 ? 8.154 2.585 -8.460 1.00 78.25 106 LYS A O 1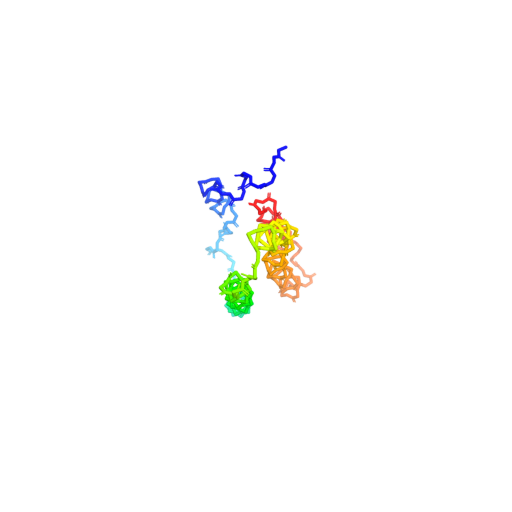
ATOM 827 N N . LYS A 1 107 ? 7.254 1.266 -6.878 1.00 84.81 107 LYS A N 1
ATOM 828 C CA . LYS A 1 107 ? 8.198 0.155 -7.047 1.00 84.81 107 LYS A CA 1
ATOM 829 C C . LYS A 1 107 ? 8.088 -0.448 -8.444 1.00 84.81 107 LYS A C 1
ATOM 831 O O . LYS A 1 107 ? 9.113 -0.609 -9.101 1.00 84.81 107 LYS A O 1
ATOM 836 N N . ALA A 1 108 ? 6.866 -0.694 -8.916 1.00 82.81 108 ALA A N 1
ATOM 837 C CA . ALA A 1 108 ? 6.627 -1.182 -10.268 1.00 82.81 108 ALA A CA 1
ATOM 838 C C . ALA A 1 108 ? 7.201 -0.219 -11.323 1.00 82.81 108 ALA A C 1
ATOM 840 O O . ALA A 1 108 ? 7.935 -0.640 -12.213 1.00 82.81 108 ALA A O 1
ATOM 841 N N . GLN A 1 109 ? 6.959 1.090 -11.185 1.00 71.00 109 GLN A N 1
ATOM 842 C CA . GLN A 1 109 ? 7.527 2.105 -12.082 1.00 71.00 109 GLN A CA 1
ATOM 843 C C . GLN A 1 109 ? 9.064 2.126 -12.052 1.00 71.00 109 GLN A C 1
ATOM 845 O O . GLN A 1 109 ? 9.693 2.199 -13.108 1.00 71.00 109 GLN A O 1
ATOM 850 N N . THR A 1 110 ? 9.678 2.043 -10.866 1.00 78.25 110 THR A N 1
ATOM 851 C CA . THR A 1 110 ? 11.141 2.009 -10.719 1.00 78.25 110 THR A CA 1
ATOM 852 C C . THR A 1 110 ? 11.742 0.766 -11.369 1.00 78.25 110 THR A C 1
ATOM 854 O O . THR A 1 110 ? 12.663 0.902 -12.166 1.00 78.25 110 THR A O 1
ATOM 857 N N . GLN A 1 111 ? 11.185 -0.424 -11.125 1.00 82.50 111 GLN A N 1
ATOM 858 C CA . GLN A 1 111 ? 11.674 -1.669 -11.731 1.00 82.50 111 GLN A CA 1
ATOM 859 C C . GLN A 1 111 ? 11.613 -1.632 -13.267 1.00 82.50 111 GLN A C 1
ATOM 861 O O . GLN A 1 111 ? 12.512 -2.155 -13.930 1.00 82.50 111 GLN A O 1
ATOM 866 N N . MET A 1 112 ? 10.592 -0.991 -13.849 1.00 77.06 112 MET A N 1
ATOM 867 C CA . MET A 1 112 ? 10.528 -0.791 -15.303 1.00 77.06 112 MET A CA 1
ATOM 868 C C . MET A 1 112 ? 11.625 0.157 -15.798 1.00 77.06 112 MET A C 1
ATOM 870 O O . MET A 1 112 ? 12.270 -0.149 -16.797 1.00 77.06 112 MET A O 1
ATOM 874 N N . ILE A 1 113 ? 11.864 1.283 -15.110 1.00 75.25 113 ILE A N 1
ATOM 875 C CA . ILE A 1 113 ? 12.936 2.230 -15.473 1.00 75.25 113 ILE A CA 1
ATOM 876 C C . ILE A 1 113 ? 14.297 1.542 -15.407 1.00 75.25 113 ILE A C 1
ATOM 878 O O . ILE A 1 113 ? 15.054 1.616 -16.371 1.00 75.25 113 ILE A O 1
ATOM 882 N N . ASP A 1 114 ? 14.586 0.845 -14.310 1.00 75.88 114 ASP A N 1
ATOM 883 C CA . ASP A 1 114 ? 15.858 0.144 -14.120 1.00 75.88 114 ASP A CA 1
ATOM 884 C C . ASP A 1 114 ? 16.086 -0.884 -15.235 1.00 75.88 114 ASP A C 1
ATOM 886 O O . ASP A 1 114 ? 17.189 -1.011 -15.764 1.00 75.88 114 ASP A O 1
ATOM 890 N N . THR A 1 115 ? 15.019 -1.563 -15.662 1.00 71.75 115 THR A N 1
ATOM 891 C CA . THR A 1 115 ? 15.067 -2.513 -16.780 1.00 71.75 115 THR A CA 1
ATOM 892 C C . THR A 1 115 ? 15.358 -1.818 -18.105 1.00 71.75 115 THR A C 1
ATOM 894 O O . THR A 1 115 ? 16.197 -2.288 -18.865 1.00 71.75 115 THR A O 1
ATOM 897 N N . VAL A 1 116 ? 14.696 -0.699 -18.399 1.00 66.75 116 VAL A N 1
ATOM 898 C CA . VAL A 1 116 ? 14.941 0.075 -19.626 1.00 66.75 116 VAL A CA 1
ATOM 899 C C . VAL A 1 116 ? 16.383 0.574 -19.669 1.00 66.75 116 VAL A C 1
ATOM 901 O O . VAL A 1 116 ? 17.040 0.446 -20.697 1.00 66.75 116 VAL A O 1
ATOM 904 N N . VAL A 1 117 ? 16.898 1.075 -18.545 1.00 69.44 117 VAL A N 1
ATOM 905 C CA . VAL A 1 117 ? 18.295 1.513 -18.415 1.00 69.44 117 VAL A CA 1
ATOM 906 C C . VAL A 1 117 ? 19.265 0.342 -18.612 1.00 69.44 117 VAL A C 1
ATOM 908 O O . VAL A 1 117 ? 20.303 0.516 -19.243 1.00 69.44 117 VAL A O 1
ATOM 911 N N . ALA A 1 118 ? 18.928 -0.855 -18.125 1.00 69.38 118 ALA A N 1
ATOM 912 C CA . ALA A 1 118 ? 19.751 -2.054 -18.293 1.00 69.38 118 ALA A CA 1
ATOM 913 C C . ALA A 1 118 ? 19.700 -2.650 -19.714 1.00 69.38 118 ALA A C 1
ATOM 915 O O . ALA A 1 118 ? 20.682 -3.236 -20.169 1.00 69.38 118 ALA A O 1
ATOM 916 N N . LEU A 1 119 ? 18.562 -2.527 -20.405 1.00 63.97 119 LEU A N 1
ATOM 917 C CA . LEU A 1 119 ? 18.350 -3.048 -21.761 1.00 63.97 119 LEU A CA 1
ATOM 918 C C . LEU A 1 119 ? 18.760 -2.060 -22.860 1.00 63.97 119 LEU A C 1
ATOM 920 O O . LEU A 1 119 ? 18.887 -2.469 -24.015 1.00 63.97 119 LEU A O 1
ATOM 924 N N . ALA A 1 120 ? 18.985 -0.787 -22.527 1.00 58.28 120 ALA A N 1
ATOM 925 C CA . ALA A 1 120 ? 19.538 0.191 -23.449 1.00 58.28 120 ALA A CA 1
ATOM 926 C C . ALA A 1 120 ? 21.012 -0.151 -23.750 1.00 58.28 120 ALA A C 1
ATOM 928 O O . ALA A 1 120 ? 21.860 -0.080 -22.855 1.00 58.28 120 ALA A O 1
ATOM 929 N N . PRO A 1 121 ? 21.378 -0.528 -24.991 1.00 54.12 121 PRO A N 1
ATOM 930 C CA . PRO A 1 121 ? 22.786 -0.644 -25.346 1.00 54.12 121 PRO A CA 1
ATOM 931 C C . PRO A 1 121 ? 23.453 0.728 -25.173 1.00 54.12 121 PRO A C 1
ATOM 933 O O . PRO A 1 121 ? 22.836 1.752 -25.461 1.00 54.12 121 PRO A O 1
ATOM 936 N N . LYS A 1 122 ? 24.733 0.753 -24.770 1.00 51.88 122 LYS A N 1
ATOM 937 C CA . LYS A 1 122 ? 25.566 1.962 -24.553 1.00 51.88 122 LYS A CA 1
ATOM 938 C C . LYS A 1 122 ? 25.653 2.958 -25.741 1.00 51.88 122 LYS A C 1
ATOM 940 O O . LYS A 1 122 ? 26.429 3.899 -25.668 1.00 51.88 122 LYS A O 1
ATOM 945 N N . ALA A 1 123 ? 24.902 2.760 -26.825 1.00 43.44 123 ALA A N 1
ATOM 946 C CA . ALA A 1 123 ? 24.896 3.582 -28.034 1.00 43.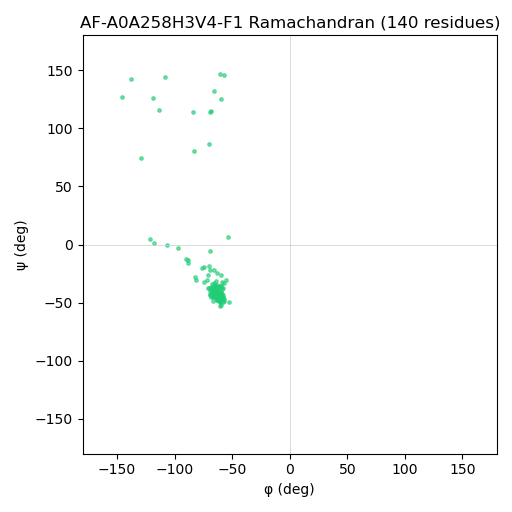44 123 ALA A CA 1
ATOM 947 C C . ALA A 1 123 ? 23.519 4.187 -28.393 1.00 43.44 123 ALA A C 1
ATOM 949 O O . ALA A 1 123 ? 23.406 4.805 -29.446 1.00 43.44 123 ALA A O 1
ATOM 950 N N . VAL A 1 124 ? 22.469 4.021 -27.572 1.00 49.06 124 VAL A N 1
ATOM 951 C CA . VAL A 1 124 ? 21.125 4.570 -27.868 1.00 49.06 124 VAL A CA 1
ATOM 952 C C . VAL A 1 124 ? 20.585 5.370 -26.671 1.00 49.06 124 VAL A C 1
ATOM 954 O O . VAL A 1 124 ? 19.702 4.931 -25.931 1.00 49.06 124 VAL A O 1
ATOM 957 N N . GLU A 1 125 ? 21.137 6.568 -26.470 1.00 52.12 125 GLU A N 1
ATOM 958 C CA . GLU A 1 125 ? 20.685 7.520 -25.439 1.00 52.12 125 GLU A CA 1
ATOM 959 C C . GLU A 1 125 ? 19.274 8.072 -25.726 1.00 52.12 125 GLU A C 1
ATOM 961 O O . GLU A 1 125 ? 18.480 8.251 -24.803 1.00 52.12 125 GLU A O 1
ATOM 966 N N . GLU A 1 126 ? 18.904 8.251 -26.998 1.00 52.25 126 GLU A N 1
ATOM 967 C CA . GLU A 1 126 ? 17.646 8.913 -27.382 1.00 52.25 126 GLU A CA 1
ATOM 968 C C . GLU A 1 126 ? 16.386 8.075 -27.088 1.00 52.25 126 GLU A C 1
ATOM 970 O O . GLU A 1 126 ? 15.377 8.607 -26.618 1.00 52.25 126 GLU A O 1
ATOM 975 N N . ALA A 1 127 ? 16.437 6.750 -27.276 1.00 48.59 127 ALA A N 1
ATOM 976 C CA . ALA A 1 127 ? 15.317 5.867 -26.926 1.00 48.59 127 ALA A CA 1
ATOM 977 C C . ALA A 1 127 ? 15.136 5.762 -25.401 1.00 48.59 127 ALA A C 1
ATOM 979 O O . ALA A 1 127 ? 14.011 5.775 -24.899 1.00 48.59 127 ALA A O 1
ATOM 980 N N . THR A 1 128 ? 16.244 5.741 -24.654 1.00 50.62 128 THR A N 1
ATOM 981 C CA . THR A 1 128 ? 16.247 5.719 -23.184 1.00 50.62 128 THR A CA 1
ATOM 982 C C . THR A 1 128 ? 15.638 6.995 -22.614 1.00 50.62 128 THR A C 1
ATOM 984 O O . THR A 1 128 ? 14.855 6.934 -21.662 1.00 50.62 128 THR A O 1
ATOM 987 N N . GLU A 1 129 ? 15.931 8.152 -23.211 1.00 56.25 129 GLU A N 1
ATOM 988 C CA . GLU A 1 129 ? 15.287 9.410 -22.844 1.00 56.25 129 GLU A CA 1
ATOM 989 C C . GLU A 1 129 ? 13.786 9.396 -23.118 1.00 56.25 129 GLU A C 1
ATOM 991 O O . GLU A 1 129 ? 13.020 9.829 -22.256 1.00 56.25 129 GLU A O 1
ATOM 996 N N . ALA A 1 130 ? 13.351 8.908 -24.282 1.00 53.75 130 ALA A N 1
ATOM 997 C CA . ALA A 1 130 ? 11.936 8.851 -24.635 1.00 53.75 130 ALA A CA 1
ATOM 998 C C . ALA A 1 130 ? 11.155 7.940 -23.674 1.00 53.75 130 ALA A C 1
ATOM 1000 O O . ALA A 1 130 ? 10.128 8.351 -23.129 1.00 53.75 130 ALA A O 1
ATOM 1001 N N . THR A 1 131 ? 11.679 6.749 -23.368 1.00 48.88 131 THR A N 1
ATOM 1002 C CA . THR A 1 131 ? 11.049 5.822 -22.419 1.00 48.88 131 THR A CA 1
ATOM 1003 C C . THR A 1 131 ? 11.114 6.342 -20.983 1.00 48.88 131 THR A C 1
ATOM 1005 O O . THR A 1 131 ? 10.124 6.281 -20.260 1.00 48.88 131 THR A O 1
ATOM 1008 N N . THR A 1 132 ? 12.229 6.939 -20.557 1.00 54.00 132 THR A N 1
ATOM 1009 C CA . THR A 1 132 ? 12.337 7.554 -19.223 1.00 54.00 132 THR A CA 1
ATOM 1010 C C . THR A 1 132 ? 11.381 8.735 -19.074 1.00 54.00 132 THR A C 1
ATOM 1012 O O . THR A 1 132 ? 10.761 8.891 -18.022 1.00 54.00 132 THR A O 1
ATOM 1015 N N . LYS A 1 133 ? 11.226 9.569 -20.112 1.00 57.53 133 LYS A N 1
ATOM 1016 C CA . LYS A 1 133 ? 10.235 10.655 -20.148 1.00 57.53 133 LYS A CA 1
ATOM 1017 C C . LYS A 1 133 ? 8.821 10.090 -20.085 1.00 57.53 133 LYS A C 1
ATOM 1019 O O . LYS A 1 133 ? 8.017 10.624 -19.326 1.00 57.53 133 LYS A O 1
ATOM 1024 N N . ALA A 1 134 ? 8.552 8.987 -20.781 1.00 48.25 134 ALA A N 1
ATOM 1025 C CA . ALA A 1 134 ? 7.259 8.327 -20.731 1.00 48.25 134 ALA A CA 1
ATOM 1026 C C . ALA A 1 134 ? 6.930 7.799 -19.319 1.00 48.25 134 ALA A C 1
ATOM 1028 O O . ALA A 1 134 ? 5.888 8.113 -18.744 1.00 48.25 134 ALA A O 1
ATOM 1029 N N . VAL A 1 135 ? 7.865 7.098 -18.674 1.00 46.44 135 VAL A N 1
ATOM 1030 C CA . VAL A 1 135 ? 7.639 6.606 -17.305 1.00 46.44 135 VAL A CA 1
ATOM 1031 C C . VAL A 1 135 ? 7.574 7.754 -16.287 1.00 46.44 135 VAL A C 1
ATOM 1033 O O . VAL A 1 135 ? 6.750 7.730 -15.374 1.00 46.44 135 VAL A O 1
ATOM 1036 N N . LYS A 1 136 ? 8.380 8.813 -16.444 1.00 51.62 136 LYS A N 1
ATOM 1037 C CA . LYS A 1 136 ? 8.293 10.015 -15.593 1.00 51.62 136 LYS A CA 1
ATOM 1038 C C . LYS A 1 136 ? 6.976 10.774 -15.778 1.00 51.62 136 LYS A C 1
ATOM 1040 O O . LYS A 1 136 ? 6.491 11.351 -14.808 1.00 51.62 136 LYS A O 1
ATOM 1045 N N . ALA A 1 137 ? 6.405 10.786 -16.981 1.00 46.81 137 ALA A N 1
ATOM 1046 C CA . ALA A 1 137 ? 5.091 11.367 -17.236 1.00 46.81 137 ALA A CA 1
ATOM 1047 C C . ALA A 1 137 ? 3.985 10.531 -16.573 1.00 46.81 137 ALA A C 1
ATOM 1049 O O . ALA A 1 137 ? 3.152 11.098 -15.871 1.00 46.81 137 ALA A O 1
ATOM 1050 N N . ALA A 1 138 ? 4.057 9.198 -16.664 1.00 41.19 138 ALA A N 1
ATOM 1051 C CA . ALA A 1 138 ? 3.160 8.294 -15.938 1.00 41.19 138 ALA A CA 1
ATOM 1052 C C . ALA A 1 138 ? 3.252 8.467 -14.406 1.00 41.19 138 ALA A C 1
ATOM 1054 O O . ALA A 1 138 ? 2.239 8.430 -13.717 1.00 41.19 138 ALA A O 1
ATOM 1055 N N . LYS A 1 139 ? 4.447 8.749 -13.870 1.00 41.81 139 LYS A N 1
ATOM 1056 C CA . LYS A 1 139 ? 4.674 9.076 -12.449 1.00 41.81 139 LYS A CA 1
ATOM 1057 C C . LYS A 1 139 ? 4.099 10.432 -12.013 1.00 41.81 139 LYS A C 1
ATOM 1059 O O . LYS A 1 139 ? 3.923 10.653 -10.825 1.00 41.81 139 LYS A O 1
ATOM 1064 N N . LYS A 1 140 ? 3.866 11.361 -12.945 1.00 41.22 140 LYS A N 1
ATOM 1065 C CA . LYS A 1 140 ? 3.256 12.678 -12.676 1.00 41.22 140 LYS A CA 1
ATOM 1066 C C . LYS A 1 140 ? 1.728 12.654 -12.757 1.00 41.22 140 LYS A C 1
ATOM 1068 O O . LYS A 1 140 ? 1.100 13.616 -12.329 1.00 41.22 140 LYS A O 1
ATOM 1073 N N . ALA A 1 141 ? 1.176 11.605 -13.361 1.00 35.12 141 ALA A N 1
ATOM 1074 C CA . ALA A 1 141 ? -0.254 11.366 -13.510 1.00 3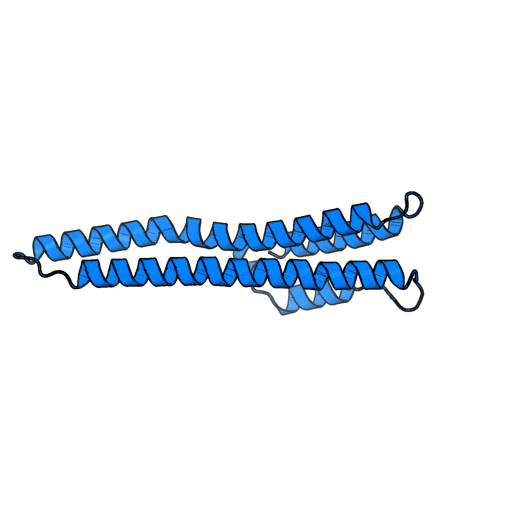5.12 141 ALA A CA 1
ATOM 1075 C C . ALA A 1 141 ? -0.822 10.426 -12.427 1.00 35.12 141 ALA A C 1
ATOM 1077 O O . ALA A 1 141 ? -2.022 10.184 -12.424 1.00 35.12 141 ALA A O 1
ATOM 1078 N N . ALA A 1 142 ? 0.030 9.901 -11.537 1.00 33.69 142 ALA A N 1
ATOM 1079 C CA . ALA A 1 142 ? -0.330 9.169 -10.323 1.00 33.69 142 ALA A CA 1
ATOM 1080 C C . ALA A 1 142 ? -0.027 10.031 -9.091 1.00 33.69 142 ALA A C 1
ATOM 1082 O O . ALA A 1 142 ? -0.782 9.927 -8.103 1.00 33.69 142 ALA A O 1
#

Mean predicted aligned error: 12.69 Å

Secondary structure (DSSP, 8-state):
--HHHHTT-HHHHHHHHHHHS--GGG---HHHHHHHHHHHHHHHHHHHHHHHHHHHHHHHHHHHHHHHHHS--SSHHHHHHHHHHHHHHHHHHHHHHHHHHHHHHHHHHHHHHHHHHHHS-TT-HHHHHHHHHHHHHHHH--